Protein AF-A0A350YXD8-F1 (afdb_monomer_lite)

Foldseek 3Di:
DDQVVLVVLVVLQDPCLLVVLCVVVVHDSVVLVCCSNVVDPDVSSVVSSVVRSVVVVVVVVVVVVVVVVD

Structure (mmCIF, N/CA/C/O backbone):
data_AF-A0A350YXD8-F1
#
_entry.id   AF-A0A350YXD8-F1
#
loop_
_atom_site.group_PDB
_atom_site.id
_atom_site.type_symbol
_atom_site.label_atom_id
_atom_site.label_alt_id
_atom_site.label_comp_id
_atom_site.label_asym_id
_atom_site.label_entity_id
_atom_site.label_seq_id
_atom_site.pdbx_PDB_ins_code
_atom_site.Cartn_x
_atom_site.Cartn_y
_atom_site.Cartn_z
_atom_site.occupancy
_atom_site.B_iso_or_equiv
_atom_site.auth_seq_id
_atom_site.auth_comp_id
_atom_site.auth_asym_id
_atom_site.auth_atom_id
_atom_site.pdbx_PDB_model_num
ATOM 1 N N . MET A 1 1 ? 10.343 11.261 -3.605 1.00 77.50 1 MET A N 1
ATOM 2 C CA . MET A 1 1 ? 10.411 10.466 -2.361 1.00 77.50 1 MET A CA 1
ATOM 3 C C . MET A 1 1 ? 11.807 9.906 -2.192 1.00 77.50 1 MET A C 1
ATOM 5 O O . MET A 1 1 ? 12.365 9.384 -3.151 1.00 77.50 1 MET A O 1
ATOM 9 N N . THR A 1 2 ? 12.359 10.024 -0.992 1.00 88.88 2 THR A N 1
ATOM 10 C CA . THR A 1 2 ? 13.618 9.395 -0.577 1.00 88.88 2 THR A CA 1
ATOM 11 C C . THR A 1 2 ? 13.396 7.930 -0.172 1.00 88.88 2 THR A C 1
ATOM 13 O O . THR A 1 2 ? 12.257 7.471 -0.041 1.00 88.88 2 THR A O 1
ATOM 16 N N . LYS A 1 3 ? 14.482 7.172 0.055 1.00 89.06 3 LYS A N 1
ATOM 17 C CA . LYS A 1 3 ? 14.391 5.805 0.607 1.00 89.06 3 LYS A CA 1
ATOM 18 C C . LYS A 1 3 ? 13.734 5.784 1.993 1.00 89.06 3 LYS A C 1
ATOM 20 O O . LYS A 1 3 ? 13.003 4.843 2.301 1.00 89.06 3 LYS A O 1
ATOM 25 N N . ASP A 1 4 ? 13.940 6.827 2.794 1.00 91.94 4 ASP A N 1
ATOM 26 C CA . ASP A 1 4 ? 13.326 6.949 4.118 1.00 91.94 4 ASP A CA 1
ATOM 27 C C . ASP A 1 4 ? 11.823 7.221 4.033 1.00 91.94 4 ASP A C 1
ATOM 29 O O . ASP A 1 4 ? 11.050 6.637 4.795 1.00 91.94 4 ASP A O 1
ATOM 33 N N . ASP A 1 5 ? 11.381 8.015 3.055 1.00 92.44 5 ASP A N 1
ATOM 34 C CA . ASP A 1 5 ? 9.951 8.232 2.808 1.00 92.44 5 ASP A CA 1
ATOM 35 C C . ASP A 1 5 ? 9.258 6.930 2.398 1.00 92.44 5 ASP A C 1
ATOM 37 O O . ASP A 1 5 ? 8.182 6.607 2.899 1.00 92.44 5 ASP A O 1
ATOM 41 N N . LEU A 1 6 ? 9.895 6.132 1.535 1.00 93.25 6 LEU A N 1
ATOM 42 C CA . LEU A 1 6 ? 9.386 4.817 1.135 1.00 93.25 6 LEU A CA 1
ATOM 43 C C . LEU A 1 6 ? 9.322 3.843 2.316 1.00 93.25 6 LEU A C 1
ATOM 45 O O . LEU A 1 6 ? 8.370 3.069 2.446 1.00 93.25 6 LEU A O 1
ATOM 49 N N . LYS A 1 7 ? 10.306 3.902 3.221 1.00 94.25 7 LYS A N 1
ATOM 50 C CA . LYS A 1 7 ? 10.287 3.126 4.464 1.00 94.25 7 LYS A CA 1
ATOM 51 C C . LYS A 1 7 ? 9.095 3.522 5.336 1.00 94.25 7 LYS A C 1
ATOM 53 O O . LYS A 1 7 ? 8.369 2.630 5.768 1.00 94.25 7 LYS A O 1
ATOM 58 N N . LYS A 1 8 ? 8.854 4.822 5.544 1.00 94.25 8 LYS A N 1
ATOM 59 C CA . LYS A 1 8 ? 7.687 5.327 6.291 1.00 94.25 8 LYS A CA 1
ATOM 60 C C . LYS A 1 8 ? 6.373 4.904 5.639 1.00 94.25 8 LYS A C 1
ATOM 62 O O . LYS A 1 8 ? 5.484 4.423 6.337 1.00 94.25 8 LYS A O 1
ATOM 67 N N . LEU A 1 9 ? 6.270 5.021 4.316 1.00 93.56 9 LEU A N 1
ATOM 68 C CA . LEU A 1 9 ? 5.086 4.624 3.555 1.00 93.56 9 LEU A CA 1
ATOM 69 C C . LEU A 1 9 ? 4.746 3.146 3.799 1.00 93.56 9 LEU A C 1
ATOM 71 O O . LEU A 1 9 ? 3.629 2.806 4.171 1.00 93.56 9 LEU A O 1
ATOM 75 N N . ARG A 1 10 ? 5.740 2.263 3.675 1.00 93.62 10 ARG A N 1
ATOM 76 C CA . ARG A 1 10 ? 5.586 0.822 3.927 1.00 93.62 10 ARG A CA 1
ATOM 77 C C . ARG A 1 10 ? 5.164 0.482 5.351 1.00 93.62 10 ARG A C 1
ATOM 79 O O . ARG A 1 10 ? 4.420 -0.475 5.519 1.00 93.62 10 ARG A O 1
ATOM 86 N N . THR A 1 11 ? 5.674 1.199 6.349 1.00 93.88 11 THR A N 1
ATOM 87 C CA . THR A 1 11 ? 5.329 0.947 7.756 1.00 93.88 11 THR A CA 1
ATOM 88 C C . THR A 1 11 ? 3.887 1.347 8.065 1.00 93.88 11 THR A C 1
ATOM 90 O O . THR A 1 11 ? 3.252 0.706 8.892 1.00 93.88 11 THR A O 1
ATOM 93 N N . ASN A 1 12 ? 3.363 2.375 7.390 1.00 94.44 12 ASN A N 1
ATOM 94 C CA . ASN A 1 12 ? 1.992 2.855 7.586 1.00 94.44 12 ASN A CA 1
ATOM 95 C C . ASN A 1 12 ? 0.955 2.141 6.703 1.00 94.44 12 ASN A C 1
ATOM 97 O O . ASN A 1 12 ? -0.241 2.257 6.953 1.00 94.44 12 ASN A O 1
ATOM 101 N N . LEU A 1 13 ? 1.390 1.416 5.668 1.00 94.56 13 LEU A N 1
ATOM 102 C CA . LEU A 1 13 ? 0.496 0.663 4.791 1.00 94.56 13 LEU A CA 1
ATOM 103 C C . LEU A 1 13 ? -0.222 -0.455 5.571 1.00 94.56 13 LEU A C 1
ATOM 105 O O . LEU A 1 13 ? 0.449 -1.299 6.176 1.00 94.56 13 LEU A O 1
ATOM 109 N N . PRO A 1 14 ? -1.565 -0.535 5.512 1.00 94.00 14 PRO A N 1
ATOM 110 C CA . PRO A 1 14 ? -2.294 -1.616 6.158 1.00 94.00 14 PRO A CA 1
ATOM 111 C C . PRO A 1 14 ? -1.950 -2.980 5.540 1.00 94.00 14 PRO A C 1
ATOM 113 O O . PRO A 1 14 ? -1.512 -3.091 4.385 1.00 94.00 14 PRO A O 1
ATOM 116 N N . LYS A 1 15 ? -2.158 -4.053 6.311 1.00 93.12 15 LYS A N 1
ATOM 117 C CA . LYS A 1 15 ? -1.936 -5.427 5.832 1.00 93.12 15 LYS A CA 1
ATOM 118 C C . LYS A 1 15 ? -2.786 -5.695 4.582 1.00 93.12 15 LYS A C 1
ATOM 120 O O . LYS A 1 15 ? -3.946 -5.308 4.525 1.00 93.12 15 LYS A O 1
ATOM 125 N N . GLY A 1 16 ? -2.198 -6.349 3.579 1.00 93.88 16 GLY A N 1
ATOM 126 C CA . GLY A 1 16 ? -2.870 -6.659 2.308 1.00 93.88 16 GLY A CA 1
ATOM 127 C C . GLY A 1 16 ? -2.912 -5.514 1.287 1.00 93.88 16 GLY A C 1
ATOM 128 O O . GLY A 1 16 ? -3.409 -5.701 0.181 1.00 93.88 16 GLY A O 1
ATOM 129 N N . SER A 1 17 ? -2.355 -4.335 1.588 1.00 95.00 17 SER A N 1
ATOM 130 C CA . SER A 1 17 ? -2.390 -3.202 0.643 1.00 95.00 17 SER A CA 1
ATOM 131 C C . SER A 1 17 ? -1.701 -3.488 -0.689 1.00 95.00 17 SER A C 1
ATOM 133 O O . SER A 1 17 ? -2.087 -2.953 -1.720 1.00 95.00 17 SER A O 1
ATOM 135 N N . ARG A 1 18 ? -0.670 -4.339 -0.694 1.00 95.50 18 ARG A N 1
ATOM 136 C CA . ARG A 1 18 ? 0.102 -4.648 -1.907 1.00 95.50 18 ARG A CA 1
ATOM 137 C C . ARG A 1 18 ? -0.741 -5.417 -2.920 1.00 95.50 18 ARG A C 1
ATOM 139 O O . ARG A 1 18 ? -0.661 -5.131 -4.109 1.00 95.50 18 ARG A O 1
ATOM 146 N N . GLU A 1 19 ? -1.551 -6.360 -2.445 1.00 96.94 19 GLU A N 1
ATOM 147 C CA . GLU A 1 19 ? -2.560 -7.079 -3.220 1.00 96.94 19 GLU A CA 1
ATOM 148 C C . GLU A 1 19 ? -3.562 -6.110 -3.843 1.00 96.94 19 GLU A C 1
ATOM 150 O O . GLU A 1 19 ? -3.817 -6.184 -5.042 1.00 96.94 19 GLU A O 1
ATOM 155 N N . ILE A 1 20 ? -4.080 -5.181 -3.036 1.00 96.56 20 ILE A N 1
ATOM 156 C CA . ILE A 1 20 ? -5.087 -4.211 -3.472 1.00 96.56 20 ILE A CA 1
ATOM 157 C C . ILE A 1 20 ? -4.509 -3.296 -4.553 1.00 96.56 20 ILE A C 1
ATOM 159 O O . ILE A 1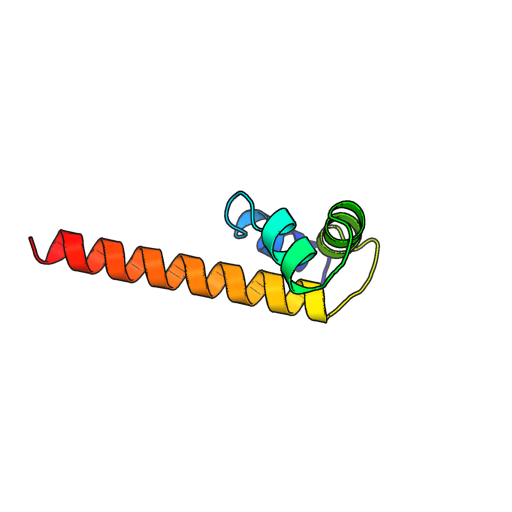 20 ? -5.130 -3.115 -5.594 1.00 96.56 20 ILE A O 1
ATOM 163 N N . ILE A 1 21 ? -3.300 -2.763 -4.355 1.00 96.69 21 ILE A N 1
ATOM 164 C CA . ILE A 1 21 ? -2.634 -1.902 -5.345 1.00 96.69 21 ILE A CA 1
ATOM 165 C C . ILE A 1 21 ? -2.360 -2.677 -6.639 1.00 96.69 21 ILE A C 1
ATOM 167 O O . ILE A 1 21 ? -2.612 -2.166 -7.728 1.00 96.69 21 ILE A O 1
ATOM 171 N N . ALA A 1 22 ? -1.868 -3.915 -6.525 1.00 97.56 22 ALA A N 1
ATOM 172 C CA . ALA A 1 22 ? -1.602 -4.780 -7.670 1.00 97.56 22 ALA A CA 1
ATOM 173 C C . ALA A 1 22 ? -2.868 -5.012 -8.512 1.00 97.56 22 ALA A C 1
ATOM 175 O O . ALA A 1 22 ? -2.827 -4.869 -9.732 1.00 97.56 22 ALA A O 1
ATOM 176 N N . GLN A 1 23 ? -3.997 -5.296 -7.857 1.00 97.12 23 GLN A N 1
ATOM 177 C CA . GLN A 1 23 ? -5.292 -5.463 -8.517 1.00 97.12 23 GLN A CA 1
ATOM 178 C C . GLN A 1 23 ? -5.815 -4.151 -9.118 1.00 97.12 23 GLN A C 1
ATOM 180 O O . GLN A 1 23 ? -6.201 -4.148 -10.283 1.00 97.12 23 GLN A O 1
ATOM 185 N N . ARG A 1 24 ? -5.778 -3.036 -8.368 1.00 96.06 24 ARG A N 1
ATOM 186 C CA . ARG A 1 24 ? -6.249 -1.712 -8.826 1.00 96.06 24 ARG A CA 1
ATOM 187 C C . ARG A 1 24 ? -5.522 -1.242 -10.089 1.00 96.06 24 ARG A C 1
ATOM 189 O O . ARG A 1 24 ? -6.140 -0.638 -10.955 1.00 96.06 24 ARG A O 1
ATOM 196 N N . LEU A 1 25 ? -4.218 -1.504 -10.186 1.00 96.50 25 LEU A N 1
ATOM 197 C CA . LEU A 1 25 ? -3.373 -0.999 -11.274 1.00 96.50 25 LEU A CA 1
ATOM 198 C C . LEU A 1 25 ? -3.052 -2.045 -12.352 1.00 96.50 25 LEU A C 1
ATOM 200 O O . LEU A 1 25 ? -2.323 -1.733 -13.289 1.00 96.50 25 LEU A O 1
ATOM 204 N N . GLY A 1 26 ? -3.553 -3.279 -12.227 1.00 97.12 26 GLY A N 1
ATOM 205 C CA . GLY A 1 26 ? -3.284 -4.348 -13.194 1.00 97.12 26 GLY A CA 1
ATOM 206 C C . GLY A 1 26 ? -1.806 -4.754 -13.274 1.00 97.12 26 GLY A C 1
ATOM 207 O O . GLY A 1 26 ? -1.313 -5.096 -14.347 1.00 97.12 26 GLY A O 1
ATOM 208 N N . VAL A 1 27 ? -1.077 -4.702 -12.155 1.00 96.94 27 VAL A N 1
ATOM 209 C CA . VAL A 1 27 ? 0.361 -5.020 -12.086 1.00 96.94 27 VAL A CA 1
ATOM 210 C C . VAL A 1 27 ? 0.638 -6.180 -11.135 1.00 96.94 27 VAL A C 1
ATOM 212 O O . VAL A 1 27 ? -0.167 -6.517 -10.272 1.00 96.94 27 VAL A O 1
ATOM 215 N N . SER A 1 28 ? 1.816 -6.797 -11.243 1.00 97.12 28 SER A N 1
ATOM 216 C CA . SER A 1 2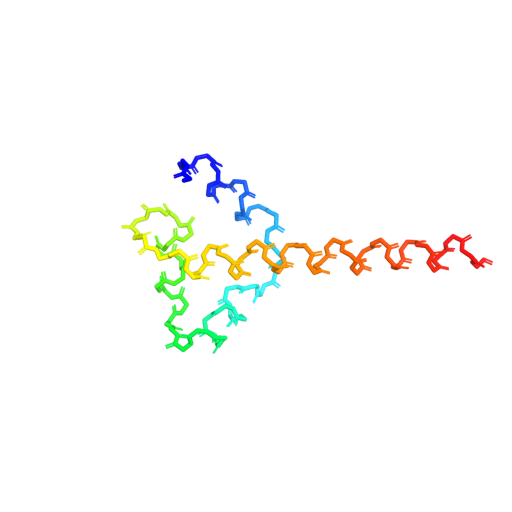8 ? 2.203 -7.861 -10.316 1.00 97.12 28 SER A CA 1
ATOM 217 C C . SER A 1 28 ? 2.560 -7.310 -8.930 1.00 97.12 28 SER A C 1
ATOM 219 O O . SER A 1 28 ? 3.153 -6.237 -8.789 1.00 97.12 28 SER A O 1
ATOM 221 N N . LYS A 1 29 ? 2.298 -8.097 -7.878 1.00 96.44 29 LYS A N 1
ATOM 222 C CA . LYS A 1 29 ? 2.716 -7.757 -6.504 1.00 96.44 29 LYS A CA 1
ATOM 223 C C . LYS A 1 29 ? 4.230 -7.549 -6.385 1.00 96.44 29 LYS A C 1
ATOM 225 O O . LYS A 1 29 ? 4.689 -6.718 -5.605 1.00 96.44 29 LYS A O 1
ATOM 230 N N . GLY A 1 30 ? 5.011 -8.308 -7.160 1.00 97.00 30 GLY A N 1
ATOM 231 C CA . GLY A 1 30 ? 6.465 -8.165 -7.220 1.00 97.00 30 GLY A CA 1
ATOM 232 C C . GLY A 1 30 ? 6.871 -6.781 -7.720 1.00 97.00 30 GLY A C 1
ATOM 233 O O . GLY A 1 30 ? 7.735 -6.144 -7.123 1.00 97.00 30 GLY A O 1
ATOM 234 N N . TYR A 1 31 ? 6.191 -6.273 -8.747 1.00 97.31 31 TYR A N 1
ATOM 235 C CA . TYR A 1 31 ? 6.439 -4.931 -9.259 1.00 97.31 31 TYR A CA 1
ATOM 236 C C . TYR A 1 31 ? 6.060 -3.840 -8.246 1.00 97.31 31 TYR A C 1
ATOM 238 O O . TYR A 1 31 ? 6.843 -2.915 -8.030 1.00 97.31 31 TYR A O 1
ATOM 246 N N . VAL A 1 32 ? 4.939 -4.000 -7.532 1.00 97.12 32 VAL A N 1
ATOM 247 C CA . VAL A 1 32 ? 4.574 -3.120 -6.403 1.00 97.12 32 VAL A CA 1
ATOM 248 C C . VAL A 1 32 ? 5.672 -3.103 -5.338 1.00 97.12 32 VAL A C 1
ATOM 250 O O . VAL A 1 32 ? 6.087 -2.031 -4.902 1.00 97.12 32 VAL A O 1
ATOM 253 N N . ASN A 1 33 ? 6.210 -4.267 -4.960 1.00 96.19 33 ASN A N 1
ATOM 254 C CA . ASN 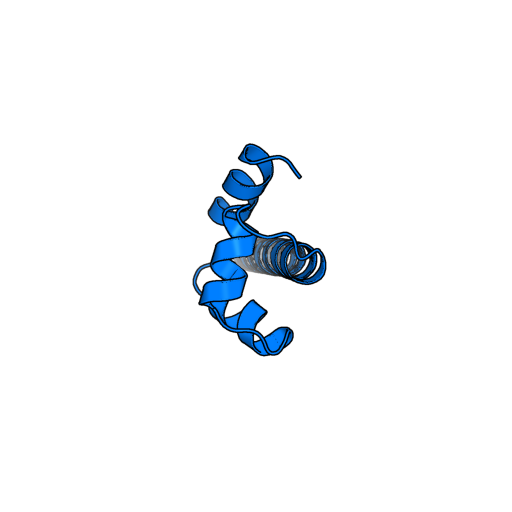A 1 33 ? 7.324 -4.340 -4.013 1.00 96.19 33 ASN A CA 1
ATOM 255 C C . ASN A 1 33 ? 8.565 -3.605 -4.527 1.00 96.19 33 ASN A C 1
ATOM 257 O O . ASN A 1 33 ? 9.142 -2.818 -3.786 1.00 96.19 33 ASN A O 1
ATOM 261 N N . LEU A 1 34 ? 8.964 -3.807 -5.784 1.00 96.88 34 LEU A N 1
ATOM 262 C CA . LEU A 1 34 ? 10.128 -3.115 -6.345 1.00 96.88 34 LEU A CA 1
ATOM 263 C C . LEU A 1 34 ? 9.984 -1.591 -6.265 1.00 96.88 34 LEU A C 1
ATOM 265 O O . LEU A 1 34 ? 10.968 -0.897 -6.016 1.00 96.88 34 LEU A O 1
ATOM 269 N N . VAL A 1 35 ? 8.769 -1.070 -6.430 1.00 96.44 35 VAL A N 1
ATOM 270 C CA . VAL A 1 35 ? 8.500 0.367 -6.309 1.00 96.44 35 VAL A CA 1
ATOM 271 C C . VAL A 1 35 ? 8.520 0.823 -4.853 1.00 96.44 35 VAL A C 1
ATOM 273 O O . VAL A 1 35 ? 9.221 1.774 -4.518 1.00 96.44 35 VAL A O 1
ATOM 276 N N . LEU A 1 36 ? 7.839 0.105 -3.957 1.00 94.94 36 LEU A N 1
ATOM 277 C CA . LEU A 1 36 ? 7.817 0.435 -2.527 1.00 94.94 36 LEU A CA 1
ATOM 278 C C . LEU A 1 36 ? 9.191 0.299 -1.850 1.00 94.94 36 LEU A C 1
ATOM 280 O O . LEU A 1 36 ? 9.420 0.911 -0.813 1.00 94.94 36 LEU A O 1
ATOM 284 N N . TYR A 1 37 ? 10.109 -0.497 -2.401 1.00 95.50 37 TYR A N 1
ATOM 285 C CA . TYR A 1 37 ? 11.500 -0.595 -1.938 1.00 95.50 37 TYR A CA 1
ATOM 286 C C . TYR A 1 37 ? 12.439 0.398 -2.647 1.00 95.50 37 TYR A C 1
ATOM 288 O O . TYR A 1 37 ? 13.624 0.461 -2.320 1.00 95.50 37 TYR A O 1
ATOM 296 N N . GLY A 1 38 ? 11.928 1.189 -3.596 1.00 94.75 38 GLY A N 1
ATOM 297 C CA . GLY A 1 38 ? 12.694 2.209 -4.316 1.00 94.75 38 GLY A CA 1
ATOM 298 C C . GLY A 1 38 ? 13.640 1.652 -5.378 1.00 94.75 38 GLY A C 1
ATOM 299 O O . GLY A 1 38 ? 14.525 2.364 -5.841 1.00 94.75 38 GLY A O 1
ATOM 300 N N . THR A 1 39 ? 13.480 0.385 -5.764 1.00 95.88 39 THR A N 1
ATOM 301 C CA . THR A 1 39 ? 14.230 -0.250 -6.859 1.00 95.88 39 THR A CA 1
ATOM 302 C C . THR A 1 39 ? 13.696 0.176 -8.226 1.00 95.88 39 THR A C 1
ATOM 304 O O . THR A 1 39 ? 14.435 0.225 -9.207 1.00 95.88 39 THR A O 1
ATOM 307 N N . ARG A 1 40 ? 12.399 0.481 -8.309 1.00 94.38 40 ARG A N 1
ATOM 308 C CA . ARG A 1 40 ? 11.734 1.020 -9.499 1.00 94.38 40 ARG A CA 1
ATOM 309 C C . ARG A 1 40 ? 10.953 2.271 -9.123 1.00 94.38 40 ARG A C 1
ATOM 311 O O . ARG A 1 40 ? 10.590 2.457 -7.965 1.00 94.38 40 ARG A O 1
ATOM 318 N N . ARG A 1 41 ? 10.668 3.112 -10.114 1.00 93.88 41 ARG A N 1
ATOM 319 C CA . ARG A 1 41 ? 9.797 4.273 -9.945 1.00 93.88 41 ARG A CA 1
ATOM 320 C C . ARG A 1 41 ? 8.488 4.042 -10.686 1.00 93.88 41 ARG A C 1
ATOM 322 O O . ARG A 1 41 ? 8.505 3.715 -11.868 1.00 93.88 41 ARG A O 1
ATOM 329 N N . ASN A 1 42 ? 7.380 4.207 -9.976 1.00 95.69 42 ASN A N 1
ATOM 330 C CA . ASN A 1 42 ? 6.041 4.229 -10.542 1.00 95.69 42 ASN A CA 1
ATOM 331 C C . ASN A 1 42 ? 5.166 5.097 -9.637 1.00 95.69 42 ASN A C 1
ATOM 333 O O . ASN A 1 42 ? 4.833 4.697 -8.520 1.00 95.69 42 ASN A O 1
ATOM 337 N N . ASP A 1 43 ? 4.839 6.293 -10.112 1.00 95.81 43 ASP A N 1
ATOM 338 C CA . ASP A 1 43 ? 4.179 7.297 -9.284 1.00 95.81 43 ASP A CA 1
ATOM 339 C C . ASP A 1 43 ? 2.717 6.891 -8.978 1.00 95.81 43 ASP A C 1
ATOM 341 O O . ASP A 1 43 ? 2.253 7.118 -7.865 1.00 95.81 43 ASP A O 1
ATOM 345 N N . ASN A 1 44 ? 2.043 6.144 -9.867 1.00 97.06 44 ASN A N 1
ATOM 346 C CA . ASN A 1 44 ? 0.684 5.622 -9.632 1.00 97.06 44 ASN A CA 1
ATOM 347 C C . ASN A 1 44 ? 0.628 4.641 -8.450 1.00 97.06 44 ASN A C 1
ATOM 349 O O . ASN A 1 44 ? -0.315 4.663 -7.664 1.00 97.06 44 ASN A O 1
ATOM 353 N N . ILE A 1 45 ? 1.652 3.794 -8.293 1.00 96.56 45 ILE A N 1
ATOM 354 C CA . ILE A 1 45 ? 1.755 2.868 -7.152 1.00 96.56 45 ILE A CA 1
ATOM 355 C C . ILE A 1 45 ? 1.955 3.636 -5.842 1.00 96.56 45 ILE A C 1
ATOM 357 O O . ILE A 1 45 ? 1.397 3.248 -4.816 1.00 96.56 45 ILE A O 1
ATOM 361 N N . LEU A 1 46 ? 2.736 4.720 -5.865 1.00 96.25 46 LEU A N 1
ATOM 362 C CA . LEU A 1 46 ? 2.965 5.555 -4.684 1.00 96.25 46 LEU A CA 1
ATOM 363 C C . LEU A 1 46 ? 1.698 6.316 -4.286 1.00 96.25 46 LEU A C 1
ATOM 365 O O . LEU A 1 46 ? 1.359 6.323 -3.106 1.00 96.25 46 LEU A O 1
ATOM 369 N N . ILE A 1 47 ? 0.974 6.871 -5.262 1.00 96.50 47 ILE A N 1
ATOM 370 C CA . ILE A 1 47 ? -0.316 7.542 -5.050 1.00 96.50 47 ILE A CA 1
ATOM 371 C C . ILE A 1 47 ? -1.328 6.563 -4.443 1.00 96.50 47 ILE A C 1
ATOM 373 O O . ILE A 1 47 ? -1.850 6.817 -3.358 1.00 96.50 47 ILE A O 1
ATOM 377 N N . ALA A 1 48 ? -1.516 5.392 -5.058 1.00 96.38 48 ALA A N 1
ATOM 378 C CA . ALA A 1 48 ? -2.435 4.373 -4.549 1.00 96.38 48 ALA A CA 1
ATOM 379 C C . ALA A 1 48 ? -2.063 3.902 -3.130 1.00 96.38 48 ALA A C 1
ATOM 381 O O . ALA A 1 48 ? -2.930 3.647 -2.296 1.00 96.38 48 ALA A O 1
ATOM 382 N N . ALA A 1 49 ? -0.766 3.804 -2.825 1.00 96.00 49 ALA A N 1
ATOM 383 C CA . ALA A 1 49 ? -0.305 3.483 -1.481 1.00 96.00 49 ALA A CA 1
ATOM 384 C C . ALA A 1 49 ? -0.640 4.586 -0.465 1.00 96.00 49 ALA A C 1
ATOM 386 O O . ALA A 1 49 ? -1.067 4.271 0.645 1.00 96.00 49 ALA A O 1
ATOM 387 N N . THR A 1 50 ? -0.467 5.861 -0.825 1.00 95.62 50 THR A N 1
ATOM 388 C CA . THR A 1 50 ? -0.840 6.981 0.052 1.00 95.62 50 THR A CA 1
ATOM 389 C C . THR A 1 50 ? -2.349 7.078 0.268 1.00 95.62 50 THR A C 1
ATOM 391 O O . THR A 1 50 ? -2.778 7.304 1.395 1.00 95.62 50 THR A O 1
ATOM 394 N N . GLU A 1 51 ? -3.155 6.830 -0.765 1.00 96.19 51 GLU A N 1
ATOM 395 C CA . GLU A 1 51 ? -4.619 6.803 -0.665 1.00 96.19 51 GLU A CA 1
ATOM 396 C C . GLU A 1 51 ? -5.093 5.732 0.316 1.00 96.19 51 GLU A C 1
ATOM 398 O O . GLU A 1 51 ? -5.881 6.026 1.210 1.00 96.19 51 GLU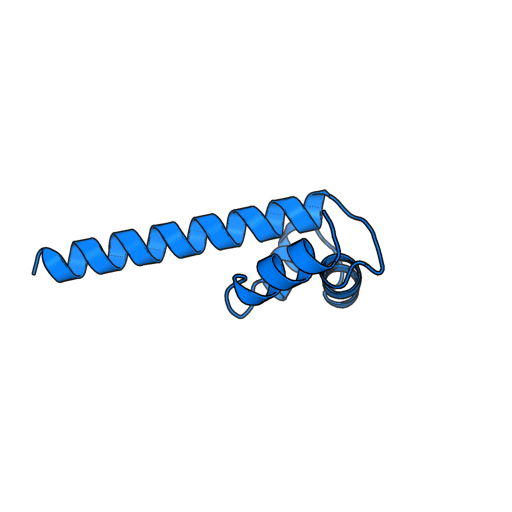 A O 1
ATOM 403 N N . LEU A 1 52 ? -4.552 4.513 0.224 1.00 95.69 52 LEU A N 1
ATOM 404 C CA . LEU A 1 52 ? -4.907 3.423 1.138 1.00 95.69 52 LEU A CA 1
ATOM 405 C C . LEU A 1 52 ? -4.570 3.728 2.601 1.00 95.69 52 LEU A C 1
ATOM 407 O O . 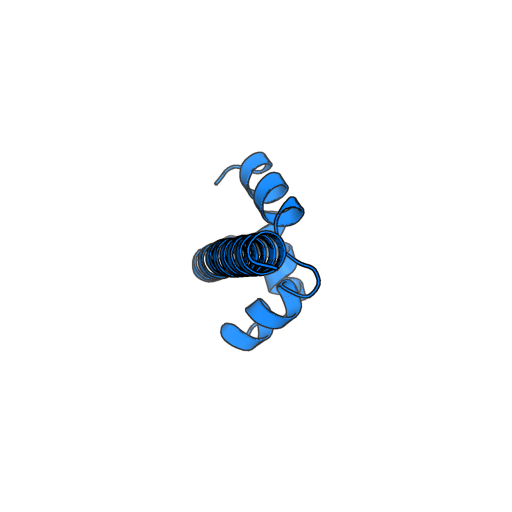LEU A 1 52 ? -5.301 3.308 3.499 1.00 95.69 52 LEU A O 1
ATOM 411 N N . ILE A 1 53 ? -3.478 4.453 2.857 1.00 95.31 53 ILE A N 1
ATOM 412 C CA . ILE A 1 53 ? -3.139 4.900 4.214 1.00 95.31 53 ILE A CA 1
ATOM 413 C C . ILE A 1 53 ? -4.199 5.883 4.715 1.00 95.31 53 ILE A C 1
ATOM 415 O O . ILE A 1 53 ? -4.715 5.704 5.818 1.00 95.31 53 ILE A O 1
ATOM 419 N N . SER A 1 54 ? -4.555 6.881 3.905 1.00 94.62 54 SER A N 1
ATOM 420 C CA . SER A 1 54 ? -5.586 7.865 4.250 1.00 94.62 54 SER A CA 1
ATOM 421 C C . SER A 1 54 ? -6.953 7.210 4.476 1.00 94.62 54 SER A C 1
ATOM 423 O O . SER A 1 54 ? -7.602 7.481 5.485 1.00 94.62 54 SER A O 1
ATOM 425 N N . GLU A 1 55 ? -7.368 6.292 3.595 1.00 94.06 55 GLU A N 1
ATOM 426 C CA . GLU A 1 55 ? -8.602 5.507 3.742 1.00 94.06 55 GLU A CA 1
ATOM 427 C C . GLU A 1 55 ? -8.613 4.736 5.073 1.00 94.06 55 GLU A C 1
ATOM 429 O O . GLU A 1 55 ? -9.614 4.735 5.790 1.00 94.06 55 GLU A O 1
ATOM 434 N N . HIS A 1 56 ? -7.497 4.096 5.434 1.00 94.19 56 HIS A N 1
ATOM 435 C CA . HIS A 1 56 ? -7.395 3.338 6.678 1.00 94.19 56 HIS A CA 1
ATOM 436 C C . HIS A 1 56 ? -7.460 4.235 7.917 1.00 94.19 56 HIS A C 1
ATOM 438 O O . HIS A 1 56 ? -8.178 3.917 8.863 1.00 94.19 56 HIS A O 1
ATOM 444 N N . GLN A 1 57 ? -6.759 5.369 7.903 1.00 93.62 57 GLN A N 1
ATOM 445 C CA . GLN A 1 57 ? -6.791 6.333 9.003 1.00 93.62 57 GLN A CA 1
ATOM 446 C C . GLN A 1 57 ? -8.189 6.918 9.219 1.00 93.62 57 GLN A C 1
ATOM 448 O O . GLN A 1 57 ? -8.607 7.068 10.365 1.00 93.62 57 GLN A O 1
ATOM 453 N N . ASN A 1 58 ? -8.924 7.212 8.144 1.00 93.81 58 ASN A N 1
ATOM 454 C CA . ASN A 1 58 ? -10.297 7.707 8.249 1.00 93.81 58 ASN A CA 1
ATOM 455 C C . ASN A 1 58 ? -11.222 6.662 8.880 1.00 93.81 58 ASN A C 1
ATOM 457 O O . ASN A 1 58 ? -11.911 6.979 9.845 1.00 93.81 58 ASN A O 1
ATOM 461 N N . ARG A 1 59 ? -11.145 5.398 8.442 1.00 92.62 59 ARG A N 1
ATOM 462 C CA . ARG A 1 59 ? -11.925 4.306 9.055 1.00 92.62 59 ARG A CA 1
ATOM 463 C C . ARG A 1 59 ? -11.614 4.118 10.538 1.00 92.62 59 ARG A C 1
ATOM 465 O O . ARG A 1 59 ? -12.517 3.844 11.318 1.00 92.62 59 ARG A O 1
ATOM 472 N N . LEU A 1 60 ? -10.346 4.255 10.936 1.00 92.31 60 LEU A N 1
ATOM 473 C CA . LEU A 1 60 ? -9.966 4.182 12.349 1.00 92.31 60 LEU A CA 1
ATOM 474 C C . LEU A 1 60 ? -10.570 5.337 13.156 1.00 92.31 60 LEU A C 1
ATOM 476 O O . LEU A 1 60 ? -11.084 5.095 14.239 1.00 92.31 60 LEU A O 1
ATOM 480 N N . LYS A 1 61 ? -10.554 6.567 12.629 1.00 92.75 61 LYS A N 1
ATOM 481 C CA . LYS A 1 61 ? -11.173 7.726 13.294 1.00 92.75 61 LYS A CA 1
ATOM 482 C C . LYS A 1 61 ? -12.680 7.552 13.465 1.00 92.75 61 LYS A C 1
ATOM 484 O O . LYS A 1 61 ? -13.184 7.789 14.555 1.00 92.75 61 LYS A O 1
ATOM 489 N N . GLU A 1 62 ? -13.372 7.116 12.415 1.00 93.19 62 GLU A N 1
ATOM 490 C CA . GLU A 1 62 ? -14.813 6.836 12.455 1.00 93.19 62 GLU A CA 1
ATOM 491 C C . GLU A 1 62 ? -15.141 5.746 13.484 1.00 93.19 62 GLU A C 1
ATOM 493 O O . GLU A 1 62 ? -16.064 5.902 14.281 1.00 93.19 62 GLU A O 1
ATOM 498 N N . ALA A 1 63 ? -14.347 4.670 13.527 1.00 91.75 63 ALA A N 1
ATOM 499 C CA . ALA A 1 63 ? -14.512 3.606 14.512 1.00 91.75 63 ALA A CA 1
ATOM 500 C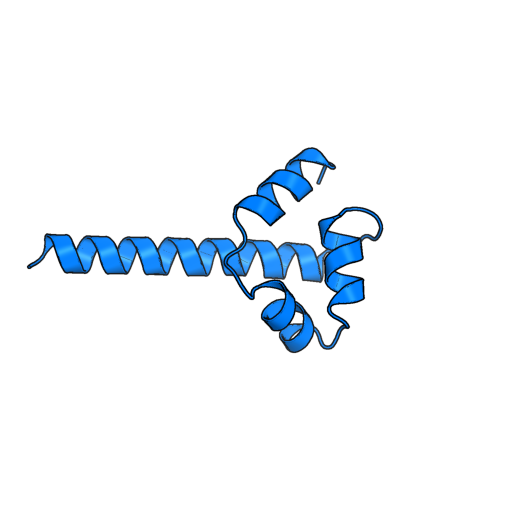 C . ALA A 1 63 ? -14.288 4.101 15.951 1.00 91.75 63 ALA A C 1
ATOM 502 O O . ALA A 1 63 ? -15.056 3.743 16.841 1.00 91.75 63 ALA A O 1
ATOM 503 N N . THR A 1 64 ? -13.276 4.944 16.185 1.00 91.62 64 THR A N 1
ATOM 504 C CA . THR A 1 64 ? -13.031 5.542 17.505 1.00 91.62 64 THR A CA 1
ATOM 505 C C . THR A 1 64 ? -14.184 6.450 17.932 1.00 91.62 64 THR A C 1
ATOM 507 O O . THR A 1 64 ? -14.672 6.310 19.047 1.00 91.62 64 THR A O 1
ATOM 510 N N . GLN A 1 65 ? -14.673 7.321 17.043 1.00 91.81 65 GLN A N 1
ATOM 511 C CA . GLN A 1 65 ? -15.808 8.209 17.332 1.00 91.81 65 GLN A CA 1
ATOM 512 C C . GLN A 1 65 ? -17.089 7.433 17.645 1.00 91.81 65 GLN A C 1
ATOM 514 O O . GLN A 1 65 ? -17.833 7.811 18.544 1.00 91.81 65 GLN A O 1
ATOM 519 N N . PHE A 1 66 ? -17.334 6.330 16.932 1.00 90.00 66 PHE A N 1
ATOM 520 C CA . PHE A 1 66 ? -18.461 5.450 17.223 1.00 90.00 66 PHE A CA 1
ATOM 521 C C . PHE A 1 66 ? -18.362 4.861 18.637 1.00 90.00 66 PHE A C 1
ATOM 523 O O . PHE A 1 66 ? -19.339 4.903 19.378 1.00 90.00 66 PHE A O 1
ATOM 530 N N . ILE A 1 67 ? -17.180 4.374 19.036 1.00 89.38 67 ILE A N 1
ATOM 531 C CA . ILE A 1 67 ? -16.949 3.824 20.381 1.00 89.38 67 ILE A CA 1
ATOM 532 C C . ILE A 1 67 ? -17.125 4.894 21.466 1.00 89.38 67 ILE A C 1
ATOM 534 O O . ILE A 1 67 ? -17.714 4.602 22.496 1.00 89.38 67 ILE A O 1
ATOM 538 N N . GLU A 1 68 ? -16.648 6.121 21.246 1.00 87.38 68 GLU A N 1
ATOM 539 C CA . GLU A 1 68 ? -16.799 7.234 22.201 1.00 87.38 68 GLU A CA 1
ATOM 540 C C . GLU A 1 68 ? -18.251 7.718 22.351 1.00 87.38 68 GLU A C 1
ATOM 542 O O . GLU A 1 68 ? -18.580 8.373 23.338 1.00 87.38 68 GLU A O 1
ATOM 547 N N . SER A 1 69 ? -19.114 7.418 21.376 1.00 84.69 69 SER A N 1
ATOM 548 C CA . SER A 1 69 ? -20.539 7.766 21.406 1.00 84.69 69 SER A CA 1
ATOM 549 C C . SER A 1 69 ? -21.444 6.718 22.072 1.00 84.69 69 SER A C 1
ATOM 551 O O . SER A 1 69 ? -22.644 6.969 22.198 1.00 84.69 69 SER A O 1
ATOM 553 N N . LEU A 1 70 ? -20.889 5.562 22.465 1.00 74.00 70 LEU A N 1
ATOM 554 C CA . LEU A 1 70 ? -21.572 4.482 23.196 1.00 74.00 70 LEU A CA 1
ATOM 555 C C . LEU A 1 70 ? -21.441 4.662 24.713 1.00 74.00 70 LEU A C 1
ATOM 557 O O . LEU A 1 70 ? -22.448 4.388 25.403 1.00 74.00 70 LEU A O 1
#

Sequence (70 aa):
MTKDDLKKLRTNLPKGSREIIAQRLGVSKGYVNLVLYGTRRNDNILIAATELISEHQNRLKEATQFIESL

Secondary structure (DSSP, 8-state):
--HHHHHHHHHHSPTTHHHHHHHHHT--HHHHHHHHTTSS--HHHHHHHHHHHHHHHHHHHHHHHHHHT-

pLDDT: mean 93.9, std 4.01, range [74.0, 97.56]

Radius of gyration: 13.86 Å; chains: 1; bounding box: 36×19×36 Å